Protein AF-A0A3B8ZUW9-F1 (afdb_monomer_lite)

Radius of gyration: 15.74 Å; chains: 1; bounding box: 38×24×42 Å

Structure (mmCIF, N/CA/C/O backbone):
data_AF-A0A3B8ZUW9-F1
#
_entry.id   AF-A0A3B8ZUW9-F1
#
loop_
_atom_site.group_PDB
_atom_site.id
_atom_site.type_symbol
_atom_site.label_atom_id
_atom_site.label_alt_id
_atom_site.label_comp_id
_atom_site.label_asym_id
_atom_site.label_entity_id
_atom_site.label_seq_id
_atom_site.pdbx_PDB_ins_code
_atom_site.Cartn_x
_atom_site.Cartn_y
_atom_site.Cartn_z
_atom_site.occupancy
_atom_site.B_iso_or_equiv
_atom_s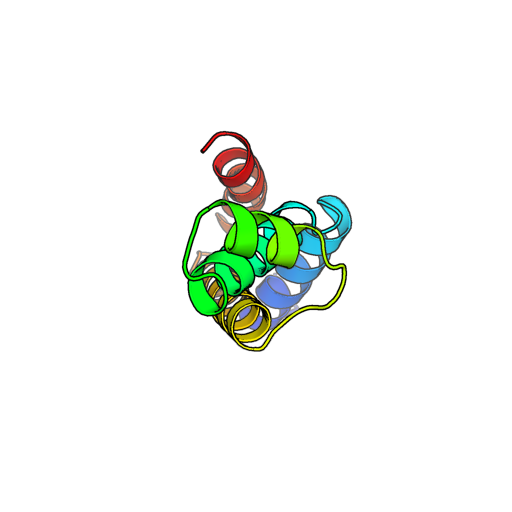ite.auth_seq_id
_atom_site.auth_comp_id
_atom_site.auth_asym_id
_atom_site.auth_atom_id
_atom_site.pdbx_PDB_model_num
ATOM 1 N N . SER A 1 1 ? -14.238 -0.395 18.466 1.00 55.72 1 SER A N 1
ATOM 2 C CA . SER A 1 1 ? -15.706 -0.499 18.372 1.00 55.72 1 SER A CA 1
ATOM 3 C C . SER A 1 1 ? -16.125 -1.749 19.119 1.00 55.72 1 SER A C 1
ATOM 5 O O . SER A 1 1 ? -15.509 -2.774 18.857 1.00 55.72 1 SER A O 1
ATOM 7 N N . PRO A 1 2 ? -17.101 -1.696 20.039 1.00 66.56 2 PRO A N 1
ATOM 8 C CA . PRO A 1 2 ? -17.578 -2.888 20.745 1.00 66.56 2 PRO A CA 1
ATOM 9 C C . PRO A 1 2 ? -18.312 -3.885 19.825 1.00 66.56 2 PRO A C 1
ATOM 11 O O . PRO A 1 2 ? -18.539 -5.017 20.230 1.00 66.56 2 PRO A O 1
ATOM 14 N N . TYR A 1 3 ? -18.655 -3.491 18.590 1.00 76.12 3 TYR A N 1
ATOM 15 C CA . TYR A 1 3 ? -19.486 -4.285 17.676 1.00 76.12 3 TYR A CA 1
ATOM 16 C C . TYR A 1 3 ? -18.712 -5.102 16.632 1.00 76.12 3 TYR A C 1
ATOM 18 O O . TYR A 1 3 ? -19.260 -6.049 16.080 1.00 76.12 3 TYR A O 1
ATOM 26 N N . LEU A 1 4 ? -17.460 -4.741 16.323 1.00 82.00 4 LEU A N 1
ATOM 27 C CA . LEU A 1 4 ? -16.664 -5.404 15.282 1.00 82.00 4 LEU A CA 1
ATOM 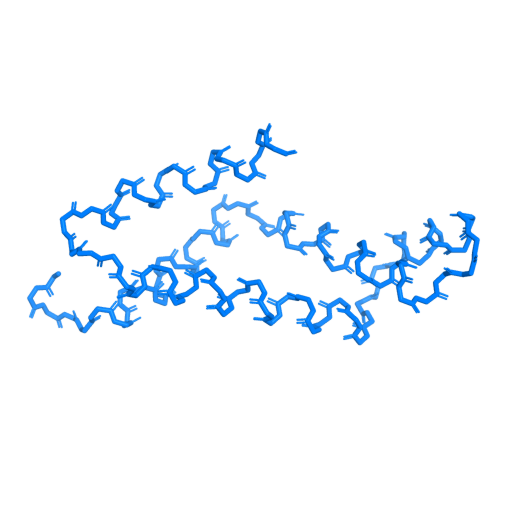28 C C . LEU A 1 4 ? -15.254 -5.725 15.790 1.00 82.00 4 LEU A C 1
ATOM 30 O O . LEU A 1 4 ? -14.640 -4.861 16.428 1.00 82.00 4 LEU A O 1
ATOM 34 N N . PRO A 1 5 ? -14.699 -6.909 15.457 1.00 86.06 5 PRO A N 1
ATOM 35 C CA . PRO A 1 5 ? -13.313 -7.236 15.757 1.00 86.06 5 PRO A CA 1
ATOM 36 C C . PRO A 1 5 ? -12.346 -6.199 15.181 1.00 86.06 5 PRO A C 1
ATOM 38 O O . PRO A 1 5 ? -12.547 -5.659 14.091 1.00 86.06 5 PRO A O 1
ATOM 41 N N . ALA A 1 6 ? -11.247 -5.969 15.896 1.00 82.31 6 ALA A N 1
ATOM 42 C CA . ALA A 1 6 ? -10.172 -5.072 15.487 1.00 82.31 6 ALA A CA 1
ATOM 43 C C . ALA A 1 6 ? -9.675 -5.329 14.051 1.00 82.31 6 ALA A C 1
ATOM 45 O O . ALA A 1 6 ? -9.395 -4.388 13.312 1.00 82.31 6 ALA A O 1
ATOM 46 N N . THR A 1 7 ? -9.573 -6.591 13.655 1.00 87.75 7 THR A N 1
ATOM 47 C CA . THR A 1 7 ? -9.142 -7.028 12.323 1.00 87.75 7 THR A CA 1
ATOM 48 C C . THR A 1 7 ? -10.129 -6.615 11.232 1.00 87.75 7 THR A C 1
ATOM 50 O O . THR A 1 7 ? -9.732 -6.055 10.215 1.00 87.75 7 THR A O 1
ATOM 53 N N . VAL A 1 8 ? -11.431 -6.786 11.478 1.00 88.31 8 VAL A N 1
ATOM 54 C CA . VAL A 1 8 ? -12.496 -6.376 10.547 1.00 88.31 8 VAL A CA 1
ATOM 55 C C . VAL A 1 8 ? -12.489 -4.862 10.355 1.00 88.31 8 VAL A C 1
ATOM 57 O O . VAL A 1 8 ? -12.534 -4.377 9.227 1.00 88.31 8 VAL A O 1
ATOM 60 N N . VAL A 1 9 ? -12.356 -4.108 11.449 1.00 86.06 9 VAL A N 1
ATOM 61 C CA . VAL A 1 9 ? -12.247 -2.645 11.392 1.00 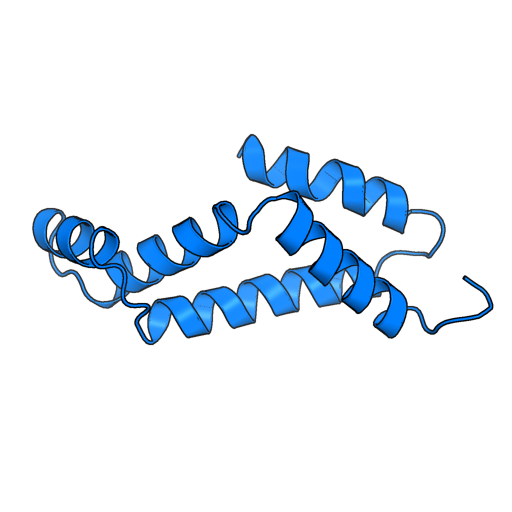86.06 9 VAL A CA 1
ATOM 62 C C . VAL A 1 9 ? -11.012 -2.224 10.589 1.00 86.06 9 VAL A C 1
ATOM 64 O O . VAL A 1 9 ? -11.126 -1.370 9.718 1.00 86.06 9 VAL A O 1
ATOM 67 N N . ALA A 1 10 ? -9.852 -2.848 10.815 1.00 86.19 10 ALA A N 1
ATOM 68 C CA . ALA A 1 10 ? -8.633 -2.559 10.056 1.00 86.19 10 ALA A CA 1
ATOM 69 C C . ALA A 1 10 ? -8.799 -2.825 8.548 1.00 86.19 10 ALA A C 1
ATOM 71 O O . ALA A 1 10 ? -8.371 -2.008 7.735 1.00 86.19 10 ALA A O 1
ATOM 72 N N . GLY A 1 11 ? -9.473 -3.918 8.174 1.00 89.06 11 GLY A N 1
ATOM 73 C CA . GLY A 1 11 ? -9.768 -4.243 6.777 1.00 89.06 11 GLY A CA 1
ATOM 74 C C . GLY A 1 11 ? -10.662 -3.199 6.103 1.00 89.06 11 GLY A C 1
ATOM 75 O O . GLY A 1 11 ? -10.320 -2.698 5.034 1.00 89.06 11 GLY A O 1
ATOM 76 N N . ILE A 1 12 ? -11.762 -2.809 6.756 1.00 88.94 12 ILE A N 1
ATOM 77 C CA . ILE A 1 12 ? -12.682 -1.777 6.244 1.00 88.94 12 ILE A CA 1
ATOM 78 C C . ILE A 1 12 ? -11.947 -0.449 6.046 1.00 88.94 12 ILE A C 1
ATOM 80 O O . ILE A 1 12 ? -12.068 0.189 5.002 1.00 88.94 12 ILE A O 1
ATOM 84 N N . LEU A 1 13 ? -11.157 -0.041 7.038 1.00 85.75 13 LEU A N 1
ATOM 85 C CA . LEU A 1 13 ? -10.408 1.208 6.988 1.00 85.75 13 LEU A CA 1
ATOM 86 C C . LEU A 1 13 ? -9.346 1.211 5.886 1.00 85.75 13 LEU A C 1
ATOM 88 O O . LEU A 1 13 ? -9.178 2.222 5.209 1.00 85.75 13 LEU A O 1
ATOM 92 N N . MET A 1 14 ? -8.659 0.087 5.672 1.00 87.94 14 MET A N 1
ATOM 93 C CA . MET A 1 14 ? -7.708 -0.058 4.572 1.00 87.94 14 MET A CA 1
ATOM 94 C C . MET A 1 14 ? -8.401 0.089 3.212 1.00 87.94 14 MET A C 1
ATOM 96 O O . MET A 1 14 ? -7.902 0.820 2.361 1.00 87.94 14 MET A O 1
ATOM 100 N N . VAL A 1 15 ? -9.560 -0.548 3.013 1.00 89.50 15 VAL A N 1
ATOM 101 C CA . VAL A 1 15 ? -10.341 -0.412 1.769 1.00 89.50 15 VAL A CA 1
ATOM 102 C C . VAL A 1 15 ? -10.761 1.040 1.549 1.00 89.50 15 VAL A C 1
ATOM 104 O O . VAL A 1 15 ? -10.554 1.579 0.464 1.00 89.50 15 VAL A O 1
ATOM 107 N N . LEU A 1 16 ? -11.282 1.702 2.585 1.00 87.44 16 LEU A N 1
ATOM 108 C CA . LEU A 1 16 ? -11.645 3.119 2.514 1.00 87.44 16 LEU A CA 1
ATOM 109 C C . LEU A 1 16 ? -10.442 3.996 2.161 1.00 87.44 16 LEU A C 1
ATOM 111 O O . LEU A 1 16 ? -10.567 4.881 1.323 1.00 87.44 16 LEU A O 1
ATOM 115 N N . LEU A 1 17 ? -9.272 3.733 2.744 1.00 84.31 17 LEU A N 1
ATOM 116 C CA . LEU A 1 17 ? -8.048 4.469 2.436 1.00 84.31 17 LEU A CA 1
ATOM 117 C C . LEU A 1 17 ? -7.657 4.319 0.960 1.00 84.31 17 LEU A C 1
ATOM 119 O O . LEU A 1 17 ? -7.303 5.305 0.316 1.00 84.31 17 LEU A O 1
ATOM 123 N N . VAL A 1 18 ? -7.743 3.107 0.405 1.00 87.75 18 VAL A N 1
ATOM 124 C CA . VAL A 1 18 ? -7.444 2.863 -1.015 1.00 87.75 18 VAL A CA 1
ATOM 125 C C . VAL A 1 18 ? -8.428 3.607 -1.916 1.00 87.75 18 VAL A C 1
ATOM 127 O O . VAL A 1 18 ? -7.997 4.291 -2.842 1.00 87.75 18 VAL A O 1
ATOM 130 N N . LEU A 1 19 ? -9.727 3.546 -1.610 1.00 87.25 19 LEU A N 1
ATOM 131 C CA . LEU A 1 19 ? -10.764 4.230 -2.385 1.00 87.25 19 LEU A CA 1
ATOM 132 C C . LEU A 1 19 ? -10.624 5.758 -2.320 1.00 87.25 19 LEU A C 1
ATOM 134 O O . LEU A 1 19 ? -10.651 6.418 -3.354 1.00 87.25 19 LEU A O 1
ATOM 138 N N . LEU A 1 20 ? -10.419 6.323 -1.125 1.00 82.88 20 LEU A N 1
ATOM 139 C CA . LEU A 1 20 ? -10.273 7.770 -0.924 1.00 82.88 20 LEU A CA 1
ATOM 140 C C . LEU A 1 20 ? -9.003 8.333 -1.569 1.00 82.88 20 LEU A C 1
ATOM 142 O O . LEU A 1 20 ? -8.991 9.479 -2.007 1.00 82.88 20 LEU A O 1
ATOM 146 N N . THR A 1 21 ? -7.927 7.543 -1.624 1.00 82.94 21 THR A N 1
ATOM 147 C CA . THR A 1 21 ? -6.669 7.951 -2.272 1.00 82.94 21 THR A CA 1
ATOM 148 C C . THR A 1 21 ? -6.643 7.666 -3.774 1.00 82.94 21 THR A C 1
ATOM 150 O O . THR A 1 21 ? -5.688 8.059 -4.444 1.00 82.94 21 THR A O 1
ATOM 153 N N . GLY A 1 22 ? -7.658 6.975 -4.306 1.00 84.31 22 GLY A N 1
ATOM 154 C CA . GLY A 1 22 ? -7.708 6.534 -5.700 1.00 84.31 22 GLY A CA 1
ATOM 155 C C . GLY A 1 22 ? -6.633 5.507 -6.069 1.00 84.31 22 GLY A C 1
ATOM 156 O O . GLY A 1 22 ? -6.399 5.278 -7.247 1.00 84.31 22 GLY A O 1
ATOM 157 N N . GLY A 1 23 ? -5.938 4.921 -5.088 1.00 86.38 23 GLY A N 1
ATOM 158 C CA . GLY A 1 23 ? -4.909 3.902 -5.316 1.00 86.38 23 GLY A CA 1
ATOM 159 C C . GLY A 1 23 ? -3.618 4.378 -5.997 1.00 86.38 23 GLY A C 1
ATOM 160 O O . GLY A 1 23 ? -2.723 3.562 -6.164 1.00 86.38 23 GLY A O 1
ATOM 161 N N . LEU A 1 24 ? -3.458 5.668 -6.316 1.00 86.31 24 LEU A N 1
ATOM 162 C CA . LEU A 1 24 ? -2.317 6.192 -7.094 1.00 86.31 24 LEU A CA 1
ATOM 163 C C . LEU A 1 24 ? -0.937 5.832 -6.516 1.00 86.31 24 LEU A C 1
ATOM 165 O O . LEU A 1 24 ? 0.006 5.561 -7.247 1.00 86.31 24 LEU A O 1
ATOM 169 N N . HIS A 1 25 ? -0.805 5.809 -5.189 1.00 86.69 25 HIS A N 1
ATOM 170 C CA . HIS A 1 25 ? 0.454 5.417 -4.548 1.00 86.69 25 HIS A CA 1
ATOM 171 C C . HIS A 1 25 ? 0.726 3.910 -4.674 1.00 86.69 25 HIS A C 1
ATOM 173 O O . HIS A 1 25 ? 1.874 3.493 -4.752 1.00 86.69 25 HIS A O 1
ATOM 179 N N . LEU A 1 26 ? -0.324 3.085 -4.672 1.00 90.50 26 LEU A N 1
ATOM 180 C CA . LEU A 1 26 ? -0.193 1.644 -4.880 1.00 90.50 26 LEU A CA 1
ATOM 181 C C . LEU A 1 26 ? 0.180 1.341 -6.335 1.00 90.50 26 LEU A C 1
ATOM 183 O O . LEU A 1 26 ? 1.041 0.501 -6.562 1.00 90.50 26 LEU A O 1
ATOM 187 N N . ASP A 1 27 ? -0.404 2.076 -7.279 1.00 90.75 27 ASP A N 1
ATOM 188 C CA . ASP A 1 27 ? -0.073 2.024 -8.706 1.00 90.75 27 ASP A CA 1
ATOM 189 C C . ASP A 1 27 ? 1.415 2.331 -8.940 1.00 90.75 27 ASP A C 1
ATOM 191 O O . ASP A 1 27 ? 2.159 1.485 -9.426 1.00 90.75 27 ASP A O 1
ATOM 195 N N . GLY A 1 28 ? 1.906 3.457 -8.405 1.00 90.69 28 GLY A N 1
ATOM 196 C CA . GLY A 1 28 ? 3.328 3.805 -8.491 1.00 90.69 28 GLY A CA 1
ATOM 197 C C . GLY A 1 28 ? 4.265 2.783 -7.828 1.00 90.69 28 GLY A C 1
ATOM 198 O O . GLY A 1 28 ? 5.369 2.549 -8.319 1.00 90.69 28 GLY A O 1
ATOM 199 N N . VAL A 1 29 ? 3.843 2.136 -6.734 1.00 92.81 29 VAL A N 1
ATOM 200 C CA . VAL A 1 29 ? 4.607 1.033 -6.120 1.00 92.81 29 VAL A CA 1
ATOM 201 C C . VAL A 1 29 ? 4.674 -0.177 -7.052 1.00 92.81 29 VAL A C 1
ATOM 203 O O . VAL A 1 29 ? 5.743 -0.779 -7.174 1.00 92.81 29 VAL A O 1
ATOM 206 N N . ALA A 1 30 ? 3.562 -0.534 -7.699 1.00 94.50 30 ALA A N 1
ATOM 207 C CA . ALA A 1 30 ? 3.515 -1.640 -8.648 1.00 94.50 30 ALA A CA 1
ATOM 208 C C . ALA A 1 30 ? 4.411 -1.361 -9.864 1.00 94.50 30 ALA A C 1
ATOM 210 O O . ALA A 1 30 ? 5.278 -2.180 -10.173 1.00 94.50 30 ALA A O 1
ATOM 211 N N . ASP A 1 31 ? 4.301 -0.167 -10.452 1.00 93.75 31 ASP A N 1
ATOM 212 C CA . ASP A 1 31 ? 5.098 0.262 -11.604 1.00 93.75 31 ASP A CA 1
ATOM 213 C C . ASP A 1 31 ? 6.595 0.233 -11.302 1.00 93.75 31 ASP A C 1
ATOM 215 O O . ASP A 1 31 ? 7.392 -0.300 -12.076 1.00 93.75 31 ASP A O 1
ATOM 219 N N . VAL A 1 32 ? 7.004 0.787 -10.156 1.00 92.62 32 VAL A N 1
ATOM 220 C CA . VAL A 1 32 ? 8.415 0.793 -9.751 1.00 92.62 32 VAL A CA 1
ATOM 221 C C . VAL A 1 32 ? 8.914 -0.633 -9.523 1.00 92.62 32 VAL A C 1
ATOM 223 O O . VAL A 1 32 ? 10.022 -0.960 -9.952 1.00 92.62 32 VAL A O 1
ATOM 226 N N . ALA A 1 33 ? 8.120 -1.495 -8.886 1.00 95.25 33 ALA A N 1
ATOM 227 C CA . ALA A 1 33 ? 8.499 -2.885 -8.655 1.00 95.25 33 ALA A CA 1
ATOM 228 C C . ALA A 1 33 ? 8.656 -3.668 -9.969 1.00 95.25 33 ALA A C 1
ATOM 230 O O . ALA A 1 33 ? 9.652 -4.377 -10.138 1.00 95.25 33 ALA A O 1
ATOM 231 N N . ASP A 1 34 ? 7.733 -3.509 -10.918 1.00 95.25 34 ASP A N 1
ATOM 232 C CA . ASP A 1 34 ? 7.813 -4.156 -12.231 1.00 95.25 34 ASP A CA 1
ATOM 233 C C . ASP A 1 34 ? 8.937 -3.582 -13.093 1.00 95.25 34 ASP A C 1
ATOM 235 O O . ASP A 1 34 ? 9.698 -4.336 -13.706 1.00 95.25 34 ASP A O 1
ATOM 239 N N . GLY A 1 35 ? 9.116 -2.261 -13.077 1.00 94.12 35 GLY A N 1
ATOM 240 C CA . GLY A 1 35 ? 10.234 -1.588 -13.721 1.00 94.12 35 GLY A CA 1
ATOM 241 C C . GLY A 1 35 ? 11.563 -2.146 -13.224 1.00 94.12 35 GLY A C 1
ATOM 242 O O . GLY A 1 35 ? 12.357 -2.643 -14.021 1.00 94.12 35 GLY A O 1
ATOM 243 N N . LEU A 1 36 ? 11.798 -2.136 -11.910 1.00 93.25 36 LEU A N 1
ATOM 244 C CA . LEU A 1 36 ? 13.034 -2.647 -11.309 1.00 93.25 36 LEU A CA 1
ATOM 245 C C . LEU A 1 36 ? 13.225 -4.157 -11.512 1.00 93.25 36 LEU A C 1
ATOM 247 O O . LEU A 1 36 ? 14.362 -4.596 -11.689 1.00 93.25 36 LEU A O 1
ATOM 251 N N . GLY A 1 37 ? 12.141 -4.934 -11.503 1.00 91.38 37 GLY A N 1
ATOM 252 C CA . GLY A 1 37 ? 12.169 -6.386 -11.667 1.00 91.38 37 GLY A CA 1
ATOM 253 C C . GLY A 1 37 ? 12.382 -6.867 -13.105 1.00 91.38 37 GLY A C 1
ATOM 254 O O . GLY A 1 37 ? 12.999 -7.911 -13.310 1.00 91.38 37 GLY A O 1
ATOM 255 N N . GLY A 1 38 ? 11.896 -6.122 -14.104 1.00 87.31 38 GLY A N 1
ATOM 256 C CA . GLY A 1 38 ? 11.953 -6.511 -15.519 1.00 87.31 38 GLY A CA 1
ATOM 257 C C . GLY A 1 38 ? 12.923 -5.699 -16.387 1.00 87.31 38 GLY A C 1
ATOM 258 O O . GLY A 1 38 ? 13.313 -6.151 -17.465 1.00 87.31 38 GLY A O 1
ATOM 259 N N . GLY A 1 39 ? 13.331 -4.503 -15.953 1.00 89.94 39 GLY A N 1
ATOM 260 C CA . GLY A 1 39 ? 14.133 -3.572 -16.749 1.00 89.94 39 GLY A CA 1
ATOM 261 C C . GLY A 1 39 ? 15.633 -3.626 -16.443 1.00 89.94 39 GLY A C 1
ATOM 262 O O . GLY A 1 39 ? 16.074 -3.307 -15.335 1.00 89.94 39 GLY A O 1
ATOM 263 N N . ARG A 1 40 ? 16.437 -3.965 -17.460 1.00 89.12 40 ARG A N 1
ATOM 264 C CA . ARG A 1 40 ? 17.909 -4.064 -17.365 1.00 89.12 40 ARG A CA 1
ATOM 265 C C . ARG A 1 40 ? 18.638 -2.718 -17.380 1.00 89.12 40 ARG A C 1
ATOM 267 O O . ARG A 1 40 ? 19.704 -2.606 -16.787 1.00 89.12 40 ARG A O 1
ATOM 274 N N . ASP A 1 41 ? 18.059 -1.711 -18.023 1.00 94.50 41 ASP A N 1
ATOM 275 C CA . ASP A 1 41 ? 18.564 -0.339 -18.076 1.00 94.50 41 ASP A CA 1
ATOM 276 C C . ASP A 1 41 ? 17.430 0.667 -17.807 1.00 94.50 41 ASP A C 1
ATOM 278 O O . ASP A 1 41 ? 16.254 0.301 -17.734 1.00 94.50 41 ASP A O 1
ATOM 282 N N . ALA A 1 42 ? 17.767 1.949 -17.643 1.00 92.69 42 ALA A N 1
ATOM 283 C CA . ALA A 1 42 ? 16.779 2.984 -17.332 1.00 92.69 42 ALA A CA 1
ATOM 284 C C . ALA A 1 42 ? 15.680 3.112 -18.408 1.00 92.69 42 ALA A C 1
ATOM 286 O O . ALA A 1 42 ? 14.517 3.340 -18.074 1.00 92.69 42 ALA A O 1
ATOM 287 N N . ALA A 1 43 ? 16.018 2.920 -19.687 1.00 95.38 43 ALA A N 1
ATOM 288 C CA . ALA A 1 43 ? 15.068 3.033 -20.792 1.00 95.38 43 ALA A CA 1
ATOM 289 C C . ALA A 1 43 ? 14.067 1.866 -20.822 1.00 95.38 43 ALA A C 1
ATOM 291 O O . ALA A 1 43 ? 12.891 2.063 -21.129 1.00 95.38 43 ALA A O 1
ATOM 292 N N . ALA A 1 44 ? 14.512 0.651 -20.501 1.00 92.00 44 ALA A N 1
ATOM 293 C CA . ALA A 1 44 ? 13.675 -0.532 -20.365 1.00 92.00 44 ALA A CA 1
ATOM 294 C C . ALA A 1 44 ? 12.762 -0.421 -19.140 1.00 92.00 44 ALA A C 1
ATOM 296 O O . ALA A 1 44 ? 11.563 -0.649 -19.270 1.00 92.00 44 ALA A O 1
ATOM 297 N N . ARG A 1 45 ? 13.297 0.011 -17.988 1.00 93.88 45 ARG A N 1
ATOM 298 C CA . ARG A 1 45 ? 12.510 0.257 -16.764 1.00 93.88 45 ARG A CA 1
ATOM 299 C C . ARG A 1 45 ? 11.382 1.249 -17.019 1.00 93.88 45 ARG A C 1
ATOM 301 O O . ARG A 1 45 ? 10.232 0.952 -16.729 1.00 93.88 45 ARG A O 1
ATOM 308 N N . LEU A 1 46 ? 11.700 2.386 -17.641 1.00 93.50 46 LEU A N 1
ATOM 309 C CA . LEU A 1 46 ? 10.711 3.415 -17.956 1.00 93.50 46 LEU A CA 1
ATOM 310 C C . LEU A 1 46 ? 9.670 2.939 -18.979 1.00 93.50 46 LEU A C 1
ATOM 312 O O . LEU A 1 46 ? 8.529 3.385 -18.937 1.00 93.50 46 LEU A O 1
ATOM 316 N N . ARG A 1 47 ? 10.048 2.052 -19.907 1.00 93.94 47 ARG A N 1
ATOM 317 C CA . ARG A 1 47 ? 9.091 1.426 -20.830 1.00 93.94 47 ARG A CA 1
ATOM 318 C C . ARG A 1 47 ? 8.109 0.524 -20.093 1.00 93.94 47 ARG A C 1
ATOM 320 O O . ARG A 1 47 ? 6.927 0.599 -20.391 1.00 93.94 47 ARG A O 1
ATOM 327 N N . ILE A 1 48 ? 8.599 -0.280 -19.151 1.00 93.62 48 ILE A N 1
ATOM 328 C CA . ILE A 1 48 ? 7.772 -1.184 -18.342 1.00 93.62 48 ILE A CA 1
ATOM 329 C C . ILE A 1 48 ? 6.814 -0.380 -17.460 1.00 93.62 48 ILE A C 1
ATOM 331 O O . ILE A 1 48 ? 5.626 -0.641 -17.493 1.00 93.62 48 ILE A O 1
ATOM 335 N N . MET A 1 49 ? 7.297 0.664 -16.779 1.00 91.94 49 MET A N 1
ATOM 336 C CA . MET A 1 49 ? 6.456 1.553 -15.956 1.00 91.94 49 MET A CA 1
ATOM 337 C C . MET A 1 49 ? 5.375 2.309 -16.746 1.00 91.94 49 MET A C 1
ATOM 339 O O . MET A 1 49 ? 4.459 2.865 -16.160 1.00 91.94 49 MET A O 1
ATOM 343 N N . LYS A 1 50 ? 5.516 2.426 -18.072 1.00 91.56 50 LYS A N 1
ATOM 344 C CA . LYS A 1 50 ? 4.513 3.061 -18.945 1.00 91.56 50 LYS A CA 1
ATOM 345 C C . LYS A 1 50 ? 3.519 2.059 -19.525 1.00 91.56 50 LYS A C 1
ATOM 347 O O . LYS A 1 50 ? 2.550 2.479 -20.157 1.00 91.56 50 LYS A O 1
ATOM 352 N N . ASP A 1 51 ? 3.786 0.765 -19.385 1.00 91.38 51 ASP A N 1
ATOM 353 C CA . ASP A 1 51 ? 2.836 -0.274 -19.748 1.00 91.38 51 ASP A CA 1
ATOM 354 C C . ASP A 1 51 ? 1.769 -0.343 -18.653 1.00 91.38 51 ASP A C 1
ATOM 356 O O . ASP A 1 51 ? 2.084 -0.419 -17.474 1.00 91.38 51 ASP A O 1
ATOM 360 N N . SER A 1 52 ? 0.494 -0.314 -19.031 1.00 88.31 52 SER A N 1
ATOM 361 C CA . SER A 1 52 ? -0.614 -0.395 -18.071 1.00 88.31 52 SER A CA 1
ATOM 362 C C . SER A 1 52 ? -0.814 -1.806 -17.498 1.00 88.31 52 SER A C 1
ATOM 364 O O . SER A 1 52 ? -1.731 -2.033 -16.710 1.00 88.31 52 SER A O 1
ATOM 366 N N . ARG A 1 53 ? -0.026 -2.794 -17.941 1.00 91.44 53 ARG A N 1
ATOM 367 C CA . ARG A 1 53 ? -0.059 -4.165 -17.426 1.00 91.44 53 ARG A CA 1
ATOM 368 C C . ARG A 1 53 ? 0.769 -4.275 -16.150 1.00 91.44 53 ARG A C 1
ATOM 370 O O . ARG A 1 53 ? 1.964 -4.013 -16.160 1.00 91.44 53 ARG A O 1
ATOM 377 N N . VAL A 1 54 ? 0.154 -4.816 -15.102 1.00 91.44 54 VAL A N 1
ATOM 378 C CA . VAL A 1 54 ? 0.865 -5.208 -13.880 1.00 91.44 54 VAL A CA 1
ATOM 379 C C . VAL A 1 54 ? 1.603 -6.531 -14.106 1.00 91.44 54 VAL A C 1
ATOM 381 O O . VAL A 1 54 ? 1.025 -7.519 -14.570 1.00 91.44 54 VAL A O 1
ATOM 384 N N . GLY A 1 55 ? 2.885 -6.554 -13.764 1.00 92.69 55 GLY A N 1
ATOM 385 C CA . GLY A 1 55 ? 3.743 -7.729 -13.758 1.00 92.69 55 GLY A CA 1
ATOM 386 C C . GLY A 1 55 ? 3.761 -8.452 -12.407 1.00 92.69 55 GLY A C 1
ATOM 387 O O . GLY A 1 55 ? 3.137 -8.060 -11.420 1.00 92.69 55 GLY A O 1
ATOM 388 N N . ALA A 1 56 ? 4.482 -9.574 -12.354 1.00 94.50 56 ALA A N 1
ATOM 389 C CA . ALA A 1 56 ? 4.530 -10.411 -11.154 1.00 94.50 56 ALA A CA 1
ATOM 390 C C . ALA A 1 56 ? 5.157 -9.685 -9.949 1.00 94.50 56 ALA A C 1
ATOM 392 O O . ALA A 1 56 ? 4.732 -9.903 -8.813 1.00 94.50 56 ALA A O 1
ATOM 393 N N . MET A 1 57 ? 6.141 -8.812 -10.185 1.00 94.31 57 MET A N 1
ATOM 394 C CA . MET A 1 57 ? 6.816 -8.075 -9.115 1.00 94.31 57 MET A CA 1
ATOM 395 C C . MET A 1 57 ? 5.915 -6.981 -8.542 1.00 94.31 57 MET A C 1
ATOM 397 O O . MET A 1 57 ? 5.882 -6.813 -7.323 1.00 94.31 57 MET A O 1
ATOM 401 N N . GLY A 1 58 ? 5.127 -6.315 -9.388 1.00 94.62 58 GLY A N 1
ATOM 402 C CA . GLY A 1 58 ? 4.100 -5.365 -8.982 1.00 94.62 58 GLY A CA 1
ATOM 403 C C . GLY A 1 58 ? 3.046 -6.016 -8.093 1.00 94.62 58 GLY A C 1
ATOM 404 O O . GLY A 1 58 ? 2.779 -5.521 -6.999 1.00 94.62 58 GLY A O 1
ATOM 405 N N . VAL A 1 59 ? 2.524 -7.189 -8.480 1.00 96.12 59 VAL A N 1
ATOM 406 C CA . VAL A 1 59 ? 1.570 -7.946 -7.642 1.00 96.12 59 VAL A CA 1
ATOM 407 C C . VAL A 1 59 ? 2.168 -8.295 -6.277 1.00 96.12 59 VAL A C 1
ATOM 409 O O . VAL A 1 59 ? 1.526 -8.075 -5.249 1.00 96.12 59 VAL A O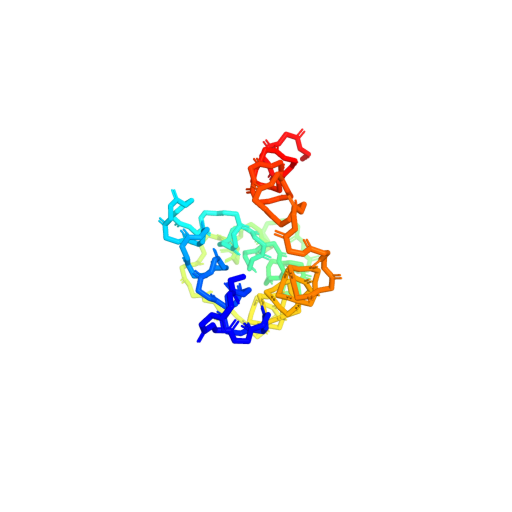 1
ATOM 412 N N . VAL A 1 60 ? 3.396 -8.821 -6.242 1.00 96.62 60 VAL A N 1
ATOM 413 C CA . VAL A 1 60 ? 4.061 -9.182 -4.979 1.00 96.62 60 VAL A CA 1
ATOM 414 C C . VAL A 1 60 ? 4.258 -7.950 -4.095 1.00 96.62 60 VAL A C 1
ATOM 416 O O . VAL A 1 60 ? 3.937 -7.996 -2.906 1.00 96.62 60 VAL A O 1
ATOM 419 N N . ALA A 1 61 ? 4.726 -6.836 -4.662 1.00 94.44 61 ALA A N 1
ATOM 420 C CA . ALA A 1 61 ? 4.910 -5.588 -3.929 1.00 94.44 61 ALA A CA 1
ATOM 421 C C . ALA A 1 61 ? 3.588 -5.068 -3.344 1.00 94.44 61 ALA A C 1
ATOM 423 O O . ALA A 1 61 ? 3.536 -4.717 -2.164 1.00 94.44 61 ALA A O 1
ATOM 424 N N . LEU A 1 62 ? 2.503 -5.089 -4.126 1.00 94.25 62 LEU A N 1
ATOM 425 C CA . LEU A 1 62 ? 1.170 -4.694 -3.670 1.00 94.25 62 LEU A CA 1
ATOM 426 C C . LEU A 1 62 ? 0.681 -5.551 -2.502 1.00 94.25 62 LEU A C 1
ATOM 428 O O . LEU A 1 62 ? 0.205 -5.007 -1.504 1.00 94.25 62 LEU A O 1
ATOM 432 N N . ILE A 1 63 ? 0.828 -6.876 -2.596 1.00 95.56 63 ILE A N 1
ATOM 433 C CA . ILE A 1 63 ? 0.442 -7.801 -1.523 1.00 95.56 63 ILE A CA 1
ATOM 434 C C . ILE A 1 63 ? 1.220 -7.481 -0.245 1.00 95.56 63 ILE A C 1
ATOM 436 O O . ILE A 1 63 ? 0.613 -7.321 0.814 1.00 95.56 63 ILE A O 1
ATOM 440 N N . LEU A 1 64 ? 2.545 -7.347 -0.333 1.00 94.44 64 LEU A N 1
ATOM 441 C CA . LEU A 1 64 ? 3.390 -7.077 0.832 1.00 94.44 64 LEU A CA 1
ATOM 442 C C . LEU A 1 64 ? 3.066 -5.726 1.476 1.00 94.44 64 LEU A C 1
ATOM 444 O O . LEU A 1 64 ? 2.932 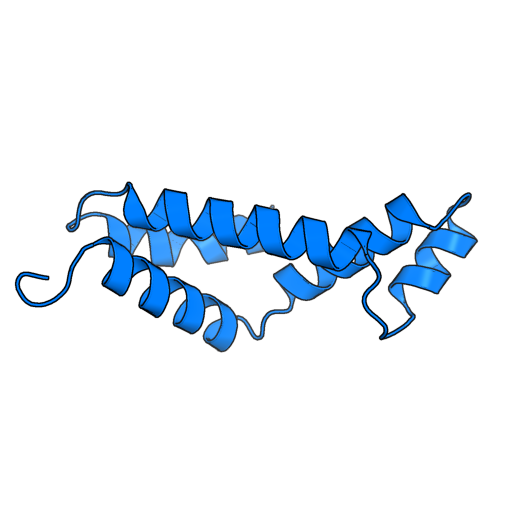-5.646 2.698 1.00 94.44 64 LEU A O 1
ATOM 448 N N . VAL A 1 65 ? 2.882 -4.675 0.672 1.00 91.62 65 VAL A N 1
ATOM 449 C CA . VAL A 1 65 ? 2.536 -3.341 1.174 1.00 91.62 65 VAL A CA 1
ATOM 450 C C . VAL A 1 65 ? 1.159 -3.343 1.830 1.00 91.62 65 VAL A C 1
ATOM 452 O O . VAL A 1 65 ? 1.019 -2.835 2.941 1.00 91.62 65 VAL A O 1
ATOM 455 N N . LEU A 1 66 ? 0.138 -3.921 1.195 1.00 91.88 66 LEU A N 1
ATOM 456 C CA . LEU A 1 66 ? -1.211 -3.970 1.765 1.00 91.88 66 LEU A CA 1
ATOM 457 C C . LEU A 1 66 ? -1.263 -4.816 3.040 1.00 91.88 66 LEU A C 1
ATOM 459 O O . LEU A 1 66 ? -1.876 -4.392 4.018 1.00 91.88 66 LEU A O 1
ATOM 463 N N . LEU A 1 67 ? -0.572 -5.959 3.074 1.00 92.31 67 LEU A N 1
ATOM 464 C CA . LEU A 1 67 ? -0.458 -6.776 4.283 1.00 92.31 67 LEU A CA 1
ATOM 465 C C . LEU A 1 67 ? 0.218 -6.009 5.418 1.00 92.31 67 LEU A C 1
ATOM 467 O O . LEU A 1 67 ? -0.273 -6.035 6.545 1.00 92.31 67 LEU A O 1
ATOM 471 N N . LEU A 1 68 ? 1.301 -5.286 5.131 1.00 89.12 68 LEU A N 1
ATOM 472 C CA . LEU A 1 68 ? 1.983 -4.478 6.137 1.00 89.12 68 LEU A CA 1
ATOM 473 C C . LEU A 1 68 ? 1.071 -3.367 6.674 1.00 89.12 68 LEU A C 1
ATOM 475 O O . LEU A 1 68 ? 0.984 -3.180 7.888 1.00 89.12 68 LEU A O 1
ATOM 479 N N . LYS A 1 69 ? 0.335 -2.674 5.793 1.00 87.25 69 LYS A N 1
ATOM 480 C CA . LYS A 1 69 ? -0.647 -1.650 6.188 1.00 87.25 69 LYS A CA 1
ATOM 481 C C . LYS A 1 69 ? -1.760 -2.240 7.053 1.00 87.25 69 LYS A C 1
ATOM 483 O O . LYS A 1 69 ? -2.107 -1.665 8.082 1.00 87.25 69 LYS A O 1
ATOM 488 N N . TYR A 1 70 ? -2.291 -3.394 6.661 1.00 89.25 70 TYR A N 1
ATOM 489 C CA . TYR A 1 70 ? -3.324 -4.096 7.411 1.00 89.25 70 TYR A CA 1
ATOM 490 C C . TYR A 1 70 ? -2.837 -4.507 8.804 1.00 89.25 70 TYR A C 1
ATOM 492 O O . TYR A 1 70 ? -3.508 -4.215 9.794 1.00 89.25 70 TYR A O 1
ATOM 500 N N . GLN A 1 71 ? -1.656 -5.125 8.896 1.00 89.31 71 GLN A N 1
ATOM 501 C CA . GLN A 1 71 ? -1.079 -5.553 10.171 1.00 89.31 71 GLN A CA 1
ATOM 502 C C . GLN A 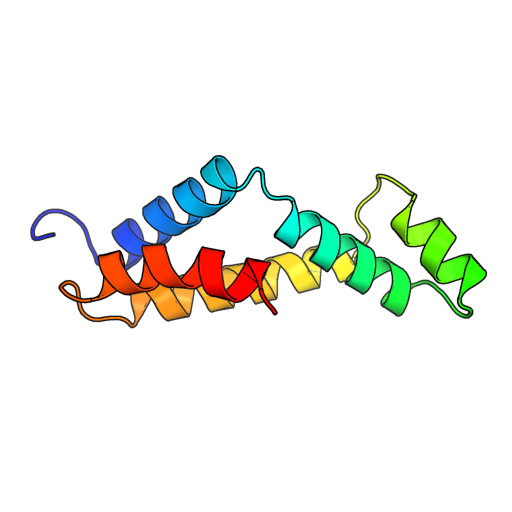1 71 ? -0.787 -4.363 11.082 1.00 89.31 71 GLN A C 1
ATOM 504 O O . GLN A 1 71 ? -1.106 -4.419 12.268 1.00 89.31 71 GLN A O 1
ATOM 509 N N . ALA A 1 72 ? -0.267 -3.261 10.532 1.00 84.00 72 ALA A N 1
ATOM 510 C CA . ALA A 1 72 ? -0.086 -2.025 11.282 1.00 84.00 72 ALA A CA 1
ATOM 511 C C . ALA A 1 72 ? -1.426 -1.533 11.858 1.00 84.00 72 ALA A C 1
ATOM 513 O O . ALA A 1 72 ? -1.547 -1.350 13.067 1.00 84.00 72 ALA A O 1
ATOM 514 N N . LEU A 1 73 ? -2.470 -1.409 11.032 1.00 82.81 73 LEU A N 1
ATOM 515 C CA . LEU A 1 73 ? -3.801 -0.975 11.480 1.00 82.81 73 LEU A CA 1
ATOM 516 C C . LEU A 1 73 ? -4.438 -1.926 12.504 1.00 82.81 73 LEU A C 1
ATOM 518 O O . LEU A 1 73 ? -5.130 -1.477 13.421 1.00 82.81 73 LEU A O 1
ATOM 522 N N . ALA A 1 74 ? -4.221 -3.232 12.359 1.00 85.38 74 ALA A N 1
ATOM 523 C CA . ALA A 1 74 ? -4.735 -4.237 13.279 1.00 85.38 74 ALA A CA 1
ATOM 524 C C . ALA A 1 74 ? -4.005 -4.223 14.633 1.00 85.38 74 ALA A C 1
ATOM 526 O O . ALA A 1 74 ? -4.640 -4.534 15.643 1.00 85.38 74 ALA A O 1
ATOM 527 N N . ALA A 1 75 ? -2.730 -3.825 14.662 1.00 83.75 75 ALA A N 1
ATOM 528 C CA . ALA A 1 75 ? -1.905 -3.760 15.867 1.00 83.75 75 ALA A CA 1
ATOM 529 C C . ALA A 1 75 ? -2.158 -2.511 16.733 1.00 83.75 75 ALA A C 1
ATOM 531 O O . ALA A 1 75 ? -1.949 -2.565 17.943 1.00 83.75 75 ALA A O 1
ATOM 532 N N . PHE A 1 76 ? -2.639 -1.398 16.161 1.00 76.25 76 PHE A N 1
ATOM 533 C CA . PHE A 1 76 ? -2.880 -0.172 16.937 1.00 76.25 76 PHE A CA 1
ATOM 534 C C . PHE A 1 76 ? -4.035 -0.322 17.948 1.00 76.25 76 PHE A C 1
ATOM 536 O O . PHE A 1 76 ? -5.067 -0.925 17.620 1.00 76.25 76 PHE A O 1
ATOM 543 N N . PRO A 1 77 ? -3.943 0.279 19.150 1.00 75.94 77 PRO A N 1
ATOM 544 C CA . PRO A 1 77 ? -5.063 0.375 20.082 1.00 75.94 77 PRO A CA 1
ATOM 545 C C . PRO A 1 77 ? -6.258 1.116 19.466 1.00 75.94 77 PRO A C 1
ATOM 547 O O . PRO A 1 77 ? -6.102 2.036 18.662 1.00 75.94 77 PRO A O 1
ATOM 550 N N . ALA A 1 78 ? -7.481 0.737 19.849 1.00 68.56 78 ALA A N 1
ATOM 551 C CA . ALA A 1 78 ? -8.705 1.263 19.234 1.00 68.56 78 ALA A CA 1
ATOM 552 C C . ALA A 1 78 ? -8.853 2.797 19.323 1.00 68.56 78 ALA A C 1
ATOM 554 O O . ALA A 1 78 ? -9.486 3.378 18.445 1.00 68.56 78 ALA A O 1
ATOM 555 N N . GLY A 1 79 ? -8.273 3.439 20.345 1.00 67.38 79 GLY A N 1
ATOM 556 C CA . GLY A 1 79 ? -8.301 4.897 20.519 1.00 67.38 79 GLY A CA 1
ATOM 557 C C . GLY A 1 79 ? -7.373 5.670 19.574 1.00 67.38 79 GLY A C 1
ATOM 558 O O . GLY A 1 79 ? -7.646 6.824 19.266 1.00 67.38 79 GLY A O 1
ATOM 559 N N . GLU A 1 80 ? -6.318 5.033 19.059 1.00 67.94 80 GLU A N 1
ATOM 560 C CA . GLU A 1 80 ? -5.270 5.693 18.262 1.00 67.94 80 GLU A CA 1
ATOM 561 C C . GLU A 1 80 ? -5.361 5.373 16.764 1.00 67.94 80 GLU A C 1
ATOM 563 O O . GLU A 1 80 ? -4.795 6.088 15.936 1.00 67.94 80 GLU A O 1
ATOM 568 N N . ARG A 1 81 ? -6.128 4.341 16.379 1.00 68.56 81 ARG A N 1
ATOM 569 C CA . ARG A 1 81 ? -6.303 3.934 14.971 1.00 68.56 81 ARG A CA 1
ATOM 570 C C . ARG A 1 81 ? -6.775 5.055 14.066 1.00 68.56 81 ARG A C 1
ATOM 572 O O . ARG A 1 81 ? -6.288 5.171 12.949 1.00 68.56 81 ARG A O 1
ATOM 579 N N . THR A 1 82 ? -7.722 5.867 14.525 1.00 65.94 82 THR A N 1
ATOM 580 C CA . THR A 1 82 ? -8.290 6.952 13.717 1.00 65.94 82 THR A CA 1
ATOM 581 C C . THR A 1 82 ? -7.249 8.032 13.417 1.00 65.94 82 THR A C 1
ATOM 583 O O . THR A 1 82 ? -7.230 8.581 12.320 1.00 65.94 82 THR A O 1
ATOM 586 N N . ILE A 1 83 ? -6.340 8.296 14.361 1.00 63.91 83 ILE A N 1
ATOM 587 C CA . ILE A 1 83 ? -5.233 9.246 14.183 1.00 63.91 83 ILE A CA 1
ATOM 588 C C . ILE A 1 83 ? -4.168 8.638 13.264 1.00 63.91 83 ILE A C 1
ATOM 590 O O . ILE A 1 83 ? -3.726 9.298 12.325 1.00 63.91 83 ILE A O 1
ATOM 594 N N . ALA A 1 84 ? -3.822 7.361 13.458 1.00 65.12 84 ALA A N 1
ATOM 595 C CA . ALA A 1 84 ? -2.914 6.643 12.565 1.00 65.12 84 ALA A CA 1
ATOM 596 C C . ALA A 1 84 ? -3.422 6.640 11.108 1.00 65.12 84 ALA A C 1
ATOM 598 O O . ALA A 1 84 ? -2.638 6.833 10.184 1.00 65.12 84 ALA A O 1
ATOM 599 N N . LEU A 1 85 ? -4.735 6.511 10.893 1.00 64.25 85 LEU A N 1
ATOM 600 C CA . LEU A 1 85 ? -5.375 6.584 9.572 1.00 64.25 85 LEU A CA 1
ATOM 601 C C . LEU A 1 85 ? -5.312 7.956 8.912 1.00 64.25 85 LEU A C 1
ATOM 603 O O . LEU A 1 85 ? -5.261 8.019 7.689 1.00 64.25 85 LEU A O 1
ATOM 607 N N . LEU A 1 86 ? -5.360 9.037 9.691 1.00 65.06 86 LEU A N 1
ATOM 608 C CA . LEU A 1 86 ? -5.237 10.398 9.167 1.00 65.06 86 LEU A CA 1
ATOM 609 C C . LEU A 1 86 ? -3.778 10.723 8.823 1.00 65.06 86 LEU A C 1
ATOM 611 O O . LEU A 1 86 ? -3.508 11.363 7.809 1.00 65.06 86 LEU A O 1
ATOM 615 N N . LEU A 1 87 ? -2.834 10.242 9.635 1.00 64.62 87 LEU A N 1
ATOM 616 C CA . LEU A 1 87 ? -1.406 10.502 9.449 1.00 64.62 87 LEU A CA 1
ATOM 617 C C . LEU A 1 87 ? -0.767 9.621 8.368 1.00 64.62 87 LEU A C 1
ATOM 619 O O . LEU A 1 87 ? 0.138 10.074 7.675 1.00 64.62 87 LEU A O 1
ATOM 623 N N . MET A 1 88 ? -1.236 8.387 8.174 1.00 67.00 88 MET A N 1
ATOM 624 C CA . MET A 1 88 ? -0.654 7.441 7.215 1.00 67.00 88 MET A CA 1
ATOM 625 C C . MET A 1 88 ? -0.682 7.915 5.742 1.00 67.00 88 MET A C 1
ATOM 627 O O . MET A 1 88 ? 0.363 7.845 5.091 1.00 67.00 88 MET A O 1
ATOM 631 N N . PRO A 1 89 ? -1.803 8.413 5.177 1.00 62.44 89 PRO A N 1
ATOM 632 C CA . PRO A 1 89 ? -1.808 8.965 3.822 1.00 62.44 89 PRO A CA 1
ATOM 633 C C . PRO A 1 89 ? -1.047 10.291 3.723 1.00 62.44 89 PRO A C 1
ATOM 635 O O . PRO A 1 89 ? -0.531 10.597 2.653 1.00 62.44 89 PRO A O 1
ATOM 638 N N . ALA A 1 90 ? -0.945 11.066 4.809 1.00 59.94 90 ALA A N 1
ATOM 639 C CA . ALA A 1 90 ? -0.123 12.274 4.837 1.00 59.94 90 ALA A CA 1
ATOM 640 C C . ALA A 1 90 ? 1.373 11.923 4.774 1.00 59.94 90 ALA A C 1
ATOM 642 O O . ALA A 1 90 ? 2.090 12.462 3.939 1.00 59.94 90 ALA A O 1
ATOM 643 N N . ALA A 1 91 ? 1.829 10.951 5.566 1.00 59.06 91 ALA A N 1
ATOM 644 C CA . ALA A 1 91 ? 3.209 10.473 5.536 1.00 59.06 91 ALA A CA 1
ATOM 645 C C . ALA A 1 91 ? 3.590 9.871 4.169 1.00 59.06 91 ALA A C 1
ATOM 647 O O . ALA A 1 91 ? 4.661 10.166 3.655 1.00 59.06 91 ALA A O 1
ATOM 648 N N . GLY A 1 92 ? 2.699 9.094 3.538 1.00 55.66 92 GLY A N 1
ATOM 649 C CA . GLY A 1 92 ? 2.949 8.485 2.222 1.00 55.66 92 GLY A CA 1
ATOM 650 C C . GLY A 1 92 ? 2.817 9.421 1.010 1.00 55.66 92 GLY A C 1
ATOM 651 O O . GLY A 1 92 ? 3.061 8.986 -0.111 1.00 55.66 92 GLY A O 1
ATOM 652 N N . ARG A 1 93 ? 2.387 10.677 1.203 1.00 58.97 93 ARG A N 1
ATOM 653 C CA . ARG A 1 93 ? 2.349 11.713 0.150 1.00 58.97 93 ARG A CA 1
ATOM 654 C C . ARG A 1 93 ? 3.525 12.692 0.216 1.00 58.97 93 ARG A C 1
ATOM 656 O O . ARG A 1 93 ? 3.738 13.404 -0.759 1.00 58.97 93 ARG A O 1
ATOM 663 N N . TRP A 1 94 ? 4.203 12.780 1.361 1.00 39.00 94 TRP A N 1
ATOM 664 C CA . TRP A 1 94 ? 5.270 13.755 1.632 1.00 39.00 94 TRP A CA 1
ATOM 665 C C . TRP A 1 94 ? 6.666 13.126 1.783 1.00 39.00 94 TRP A C 1
ATOM 667 O O . TRP A 1 94 ? 7.647 13.867 1.836 1.00 39.00 94 TRP A O 1
ATOM 677 N N . LEU A 1 95 ? 6.749 11.794 1.849 1.00 42.09 95 LEU A N 1
ATOM 678 C CA . LEU A 1 95 ? 7.968 11.011 1.615 1.00 42.09 95 LEU A CA 1
ATOM 679 C C . LEU A 1 95 ? 8.021 10.585 0.146 1.00 42.09 95 LEU A C 1
ATOM 681 O O . LEU A 1 95 ? 9.134 10.619 -0.419 1.00 42.09 95 LEU A O 1
#

Secondary structure (DSSP, 8-state):
-TTS-HHHHHHHHHHHHHHHHTTHHHHHHHHHHHHHHH-SSHHHHHHHHTSSS--HHHHHHHHHHHHHHHHHHHHS-TTTHHHHHHHHHHHHHH-

Foldseek 3Di:
DVPDQQLVVLVVLLVVLCVVVVVVLLLVQQLQQQLVVPPPDPVSSVVSSPDPDGDPRSVVSSVVVSVVSSVVSSPDDPVCSVVCSVVVVVVSVVD

pLDDT: mean 83.61, std 12.75, range [39.0, 96.62]

Sequence (95 aa):
SPYLPATVVAGILMVLLVLLTGGLHLDGVADVADGLGGGRDAAARLRIMKDSRVGAMGVVALILVLLLKYQALAAFPAGERTIALLLMPAAGRWL